Protein AF-A0AA86RMA5-F1 (afdb_monomer_lite)

pLDDT: mean 83.94, std 12.15, range [32.97, 96.19]

Sequence (115 aa):
MRGVVIPGHRVASGLNNNPKYPGGTLRMQLQFFKELGLDLSQYYLGTLNIQTSSTLKLIKPFKTFENVKWCEDPAETFSFIQILLECTVMGGGIAFSCLLCEQLYIKIFCHFQCG

Radius of gyration: 14.58 Å; chains: 1; bounding box: 35×32×43 Å

Structure (mmCIF, N/CA/C/O backbone):
data_AF-A0AA86RMA5-F1
#
_entry.id   AF-A0AA86RMA5-F1
#
loop_
_atom_site.group_PDB
_atom_site.id
_atom_site.type_symbol
_atom_site.label_atom_id
_atom_site.label_alt_id
_atom_site.label_comp_id
_atom_site.label_asym_id
_atom_site.label_entity_id
_atom_site.label_seq_id
_atom_site.pdbx_PDB_ins_code
_atom_site.Cartn_x
_atom_site.Cartn_y
_atom_site.Cartn_z
_atom_site.occupancy
_atom_site.B_iso_or_equiv
_atom_site.auth_seq_id
_atom_site.auth_comp_id
_atom_site.auth_asym_id
_atom_site.auth_atom_id
_atom_site.pdbx_PDB_model_num
ATOM 1 N N . MET A 1 1 ? 13.332 5.768 -11.972 1.00 78.25 1 MET A N 1
ATOM 2 C CA . MET A 1 1 ? 14.021 4.867 -11.017 1.00 78.25 1 MET A CA 1
ATOM 3 C C . MET A 1 1 ? 13.914 3.446 -11.547 1.00 78.25 1 MET A C 1
ATOM 5 O O . MET A 1 1 ? 12.918 3.152 -12.191 1.00 78.25 1 MET A O 1
ATOM 9 N N . ARG A 1 2 ? 14.907 2.585 -11.307 1.00 83.69 2 ARG A N 1
ATOM 10 C CA . ARG A 1 2 ? 14.831 1.147 -11.612 1.00 83.69 2 ARG A CA 1
ATOM 11 C C . ARG A 1 2 ? 15.072 0.345 -10.338 1.00 83.69 2 ARG A C 1
ATOM 13 O O . ARG A 1 2 ? 15.731 0.831 -9.420 1.00 83.69 2 ARG A O 1
ATOM 20 N N . GLY A 1 3 ? 14.543 -0.866 -10.298 1.00 85.88 3 GLY A N 1
ATOM 21 C CA . GLY A 1 3 ? 14.739 -1.786 -9.192 1.00 85.88 3 GLY A CA 1
ATOM 22 C C . GLY A 1 3 ? 14.479 -3.219 -9.619 1.00 85.88 3 GLY A C 1
ATOM 23 O O . GLY A 1 3 ? 13.983 -3.467 -10.717 1.00 85.88 3 GLY A O 1
ATOM 24 N N . VAL A 1 4 ? 14.832 -4.148 -8.742 1.00 86.69 4 VAL A N 1
ATOM 25 C CA . VAL A 1 4 ? 14.604 -5.579 -8.937 1.00 86.69 4 VAL A CA 1
ATOM 26 C C . VAL A 1 4 ? 13.542 -6.055 -7.960 1.00 86.69 4 VAL A C 1
ATOM 28 O O . VAL A 1 4 ? 13.534 -5.655 -6.794 1.00 86.69 4 VAL A O 1
ATOM 31 N N . VAL A 1 5 ? 12.627 -6.894 -8.441 1.00 86.25 5 VAL A N 1
ATOM 32 C CA . VAL A 1 5 ? 11.637 -7.536 -7.575 1.00 86.25 5 VAL A CA 1
ATOM 33 C C . VAL A 1 5 ? 12.357 -8.565 -6.714 1.00 86.25 5 VAL A C 1
ATOM 35 O O . VAL A 1 5 ? 13.078 -9.415 -7.235 1.00 86.25 5 VAL A O 1
ATOM 38 N N . ILE A 1 6 ? 12.151 -8.494 -5.402 1.00 86.94 6 ILE A N 1
ATOM 39 C CA . ILE A 1 6 ? 12.725 -9.432 -4.436 1.00 86.94 6 ILE A CA 1
ATOM 40 C C . ILE A 1 6 ? 11.621 -10.152 -3.650 1.00 86.94 6 ILE A C 1
ATOM 42 O O . ILE A 1 6 ? 10.517 -9.616 -3.482 1.00 86.94 6 ILE A O 1
ATOM 46 N N . PRO A 1 7 ? 11.884 -11.367 -3.139 1.00 87.06 7 PRO A N 1
ATOM 47 C CA . PRO A 1 7 ? 10.975 -12.020 -2.206 1.00 87.06 7 PRO A CA 1
ATOM 48 C C . PRO A 1 7 ? 10.780 -11.170 -0.943 1.00 87.06 7 PRO A C 1
ATOM 50 O O . PRO A 1 7 ? 11.740 -10.637 -0.395 1.00 87.06 7 PRO A O 1
ATOM 53 N N . GLY A 1 8 ? 9.542 -11.077 -0.455 1.00 85.12 8 GLY A N 1
ATOM 54 C CA . GLY A 1 8 ? 9.249 -10.529 0.874 1.00 85.12 8 GLY A CA 1
ATOM 55 C C . GLY A 1 8 ? 8.750 -11.593 1.845 1.00 85.12 8 GLY A C 1
ATOM 56 O O . GLY A 1 8 ? 8.571 -12.753 1.482 1.00 85.12 8 GLY A O 1
ATOM 57 N N . HIS A 1 9 ? 8.420 -11.173 3.066 1.00 86.25 9 HIS A N 1
ATOM 58 C CA . HIS A 1 9 ? 7.968 -12.061 4.150 1.00 86.25 9 HIS A CA 1
ATOM 59 C C . HIS A 1 9 ? 6.547 -12.623 3.990 1.00 86.25 9 HIS A C 1
ATOM 61 O O . HIS A 1 9 ? 6.093 -13.384 4.840 1.00 86.25 9 HIS A O 1
ATOM 67 N N . ARG A 1 10 ? 5.821 -12.230 2.934 1.00 86.94 10 ARG A N 1
ATOM 68 C CA . ARG A 1 10 ? 4.463 -12.706 2.603 1.00 86.94 10 ARG A CA 1
ATOM 69 C C . ARG A 1 10 ? 3.395 -12.492 3.695 1.00 86.94 10 ARG A C 1
ATOM 71 O O . ARG A 1 10 ? 2.342 -13.120 3.657 1.00 86.94 10 ARG A O 1
ATOM 78 N N . VAL A 1 11 ? 3.637 -11.566 4.627 1.00 87.50 11 VAL A N 1
ATOM 79 C CA . VAL A 1 11 ? 2.676 -11.157 5.671 1.00 87.50 11 VAL A CA 1
ATOM 80 C C . VAL A 1 11 ? 1.448 -10.483 5.051 1.00 87.50 11 VAL A C 1
ATOM 82 O O . VAL A 1 11 ? 0.317 -10.747 5.444 1.00 87.50 11 VAL A O 1
ATOM 85 N N . ALA A 1 12 ? 1.669 -9.622 4.054 1.00 87.06 12 ALA A N 1
ATOM 86 C CA . ALA A 1 12 ? 0.618 -8.830 3.420 1.00 87.06 12 ALA A CA 1
ATOM 87 C C . ALA A 1 12 ? -0.440 -9.691 2.715 1.00 87.06 12 ALA A C 1
ATOM 89 O O . ALA A 1 12 ? -1.634 -9.463 2.892 1.00 87.06 12 ALA A O 1
ATOM 90 N N . SER A 1 13 ? 0.009 -10.704 1.971 1.00 87.19 13 SER A N 1
ATOM 91 C CA . SER A 1 13 ? -0.851 -11.651 1.255 1.00 87.19 13 SER A CA 1
ATOM 92 C C . SER A 1 13 ? -1.368 -12.801 2.124 1.00 87.19 13 SER A C 1
ATOM 94 O O . SER A 1 13 ? -2.193 -13.581 1.664 1.00 87.19 13 SER A O 1
ATOM 96 N N . GLY A 1 14 ? -0.856 -12.954 3.350 1.00 88.62 14 GLY A N 1
ATOM 97 C CA . GLY A 1 14 ? -1.229 -14.041 4.257 1.00 88.62 14 GLY A CA 1
ATOM 98 C C . GLY A 1 14 ? -0.578 -15.394 3.950 1.00 88.62 14 GLY A C 1
ATOM 99 O O . GLY A 1 14 ? -0.813 -16.347 4.683 1.00 88.62 14 GLY A O 1
ATOM 100 N N . LEU A 1 15 ? 0.286 -15.501 2.932 1.00 89.44 15 LEU A N 1
ATOM 101 C CA . LEU A 1 15 ? 0.912 -16.781 2.547 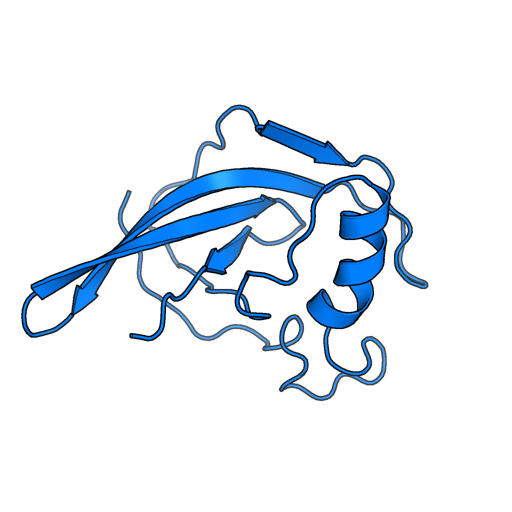1.00 89.44 15 LEU A CA 1
ATOM 102 C C . LEU A 1 15 ? 1.955 -17.292 3.555 1.00 89.44 15 LEU A C 1
ATOM 104 O O . LEU A 1 15 ? 2.495 -18.380 3.373 1.00 89.44 15 LEU A O 1
ATOM 108 N N . ASN A 1 16 ? 2.282 -16.513 4.588 1.00 88.94 16 ASN A N 1
ATOM 109 C CA . ASN A 1 16 ? 3.112 -16.973 5.700 1.00 88.94 16 ASN A CA 1
ATOM 110 C C . ASN A 1 16 ? 2.303 -17.511 6.892 1.00 88.94 16 ASN A C 1
ATOM 112 O O . ASN A 1 16 ? 2.911 -17.899 7.884 1.00 88.94 16 ASN A O 1
ATOM 116 N N . ASN A 1 17 ? 0.966 -17.517 6.804 1.00 89.12 17 ASN A N 1
ATOM 117 C CA . ASN A 1 17 ? 0.054 -18.022 7.834 1.00 89.12 17 ASN A CA 1
ATOM 118 C C . ASN A 1 17 ? 0.304 -17.441 9.235 1.00 89.12 17 ASN A C 1
ATOM 120 O O . ASN A 1 17 ? 0.135 -18.137 10.235 1.00 89.12 17 ASN A O 1
ATOM 124 N N . ASN A 1 18 ? 0.724 -16.175 9.328 1.00 91.06 18 ASN A N 1
ATOM 125 C CA . ASN A 1 18 ? 0.928 -15.540 10.624 1.00 91.06 18 ASN A CA 1
ATOM 126 C C . ASN A 1 18 ? -0.415 -15.460 11.387 1.00 91.06 18 ASN A C 1
ATOM 128 O O . ASN A 1 18 ? -1.319 -14.764 10.918 1.00 91.06 18 ASN A O 1
ATOM 132 N N . PRO A 1 19 ? -0.556 -16.109 12.561 1.00 91.56 19 PRO A N 1
ATOM 133 C CA . PRO A 1 19 ? -1.820 -16.146 13.298 1.00 91.56 19 PRO A CA 1
ATOM 134 C C . PRO A 1 19 ? -2.254 -14.768 13.807 1.00 91.56 19 PRO A C 1
ATOM 136 O O . PRO A 1 19 ? -3.444 -14.536 13.989 1.00 91.56 19 PRO A O 1
ATOM 139 N N . LYS A 1 20 ? -1.308 -13.835 13.982 1.00 92.00 20 LYS A N 1
ATOM 140 C CA . LYS A 1 20 ? -1.595 -12.444 14.350 1.00 92.00 20 LYS A CA 1
ATOM 141 C C . LYS A 1 20 ? -2.361 -11.697 13.253 1.00 92.00 20 LYS A C 1
ATOM 143 O O . LYS A 1 20 ? -3.115 -10.776 13.547 1.00 92.00 20 LYS A O 1
ATOM 148 N N . TYR A 1 21 ? -2.167 -12.088 11.992 1.00 91.75 21 TYR A N 1
ATOM 149 C CA . TYR A 1 21 ? -2.790 -11.449 10.834 1.00 91.75 21 TYR A CA 1
ATOM 150 C C . TYR A 1 21 ? -3.537 -12.490 9.986 1.00 91.75 21 TYR A C 1
ATOM 152 O O . TYR A 1 21 ? -3.056 -12.874 8.911 1.00 91.75 21 TYR A O 1
ATOM 160 N N . PRO A 1 22 ? -4.693 -12.988 10.460 1.00 91.00 22 PRO A N 1
ATOM 161 C CA . PRO A 1 22 ? -5.422 -14.057 9.788 1.00 91.00 22 PRO A CA 1
ATOM 162 C C . PRO A 1 22 ? -5.806 -13.653 8.359 1.00 91.00 22 PRO A C 1
ATOM 164 O O . PRO A 1 22 ? -6.486 -12.656 8.126 1.00 91.00 22 PRO A O 1
ATOM 167 N N . GLY A 1 23 ? -5.347 -14.436 7.379 1.00 89.38 23 GLY A N 1
ATOM 168 C CA . GLY A 1 23 ? -5.587 -14.168 5.958 1.00 89.38 23 GLY A CA 1
ATOM 169 C C . GLY A 1 23 ? -4.786 -12.997 5.367 1.00 89.38 23 GLY A C 1
ATOM 170 O O . GLY A 1 23 ? -5.044 -12.627 4.221 1.00 89.38 23 GLY A O 1
ATOM 171 N N . GLY A 1 24 ? -3.816 -12.451 6.111 1.00 91.56 24 GLY A N 1
ATOM 172 C CA . GLY A 1 24 ? -2.899 -11.395 5.681 1.00 91.56 24 GLY A CA 1
ATOM 173 C C . GLY A 1 24 ? -3.350 -9.978 6.033 1.00 91.56 24 GLY A C 1
ATOM 174 O O . GLY A 1 24 ? -4.541 -9.683 6.141 1.00 91.56 24 GLY A O 1
ATOM 175 N N . THR A 1 25 ? -2.387 -9.064 6.178 1.00 91.50 25 THR A N 1
ATOM 176 C CA . THR A 1 25 ? -2.688 -7.687 6.612 1.00 91.50 25 THR A CA 1
ATOM 177 C C . THR A 1 25 ? -3.519 -6.911 5.598 1.00 91.50 25 THR A C 1
ATOM 179 O O . THR A 1 25 ? -4.375 -6.135 6.004 1.00 91.50 25 THR A O 1
ATOM 182 N N . LEU A 1 26 ? -3.364 -7.159 4.291 1.00 89.62 26 LEU A N 1
ATOM 183 C 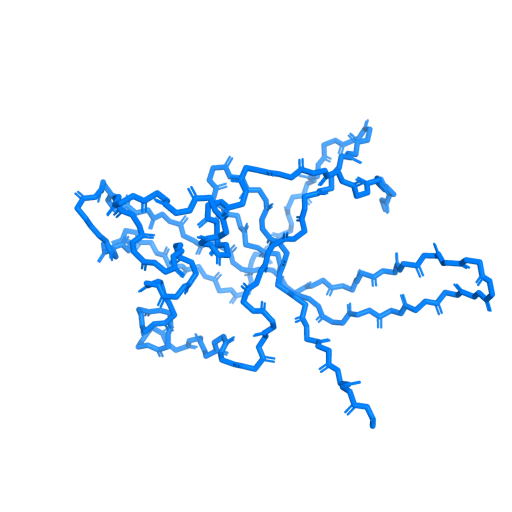CA . LEU A 1 26 ? -4.161 -6.457 3.279 1.00 89.62 26 LEU A CA 1
ATOM 184 C C . LEU A 1 26 ? -5.647 -6.789 3.369 1.00 89.62 26 LEU A C 1
ATOM 186 O O . LEU A 1 26 ? -6.481 -5.901 3.221 1.00 89.62 26 LEU A O 1
ATOM 190 N N . ARG A 1 27 ? -5.980 -8.054 3.646 1.00 90.38 27 ARG A N 1
ATOM 191 C CA . ARG A 1 27 ? -7.369 -8.480 3.833 1.00 90.38 27 ARG A CA 1
ATOM 192 C C . ARG A 1 27 ? -7.993 -7.785 5.039 1.00 90.38 27 ARG A C 1
ATOM 194 O O . ARG A 1 27 ? -9.123 -7.323 4.945 1.00 90.38 27 ARG A O 1
ATOM 201 N N . MET A 1 28 ? -7.250 -7.700 6.141 1.00 92.81 28 MET A N 1
ATOM 202 C CA . MET A 1 28 ? -7.710 -7.034 7.361 1.00 92.81 28 MET A CA 1
ATOM 203 C C . MET A 1 28 ? -7.874 -5.523 7.163 1.00 92.81 28 MET A C 1
ATOM 205 O O . MET A 1 28 ? -8.846 -4.946 7.632 1.00 92.81 28 MET A O 1
ATOM 209 N N . GLN A 1 29 ? -6.950 -4.885 6.441 1.00 92.31 29 GLN A N 1
ATOM 210 C CA . GLN A 1 29 ? -6.934 -3.436 6.216 1.00 92.31 29 GLN A CA 1
ATOM 211 C C . GLN A 1 29 ? -7.968 -2.960 5.179 1.00 92.31 29 GLN A C 1
ATOM 213 O O . GLN A 1 29 ? -8.360 -1.794 5.201 1.00 92.31 29 GLN A O 1
ATOM 218 N N . LEU A 1 30 ? -8.422 -3.841 4.276 1.00 91.31 30 LEU A N 1
ATOM 219 C CA . LEU A 1 30 ? -9.274 -3.491 3.133 1.00 91.31 30 LEU A CA 1
ATOM 220 C C . LEU A 1 30 ? -10.544 -2.730 3.536 1.00 91.31 30 LEU A C 1
ATOM 222 O O . LEU A 1 30 ? -10.865 -1.708 2.930 1.00 91.31 30 LEU A O 1
ATOM 226 N N . GLN A 1 31 ? -11.244 -3.214 4.565 1.00 93.38 31 GLN A N 1
ATOM 227 C CA . GLN A 1 31 ? -12.490 -2.602 5.025 1.00 93.38 31 GLN A CA 1
ATOM 228 C C . GLN A 1 31 ? -12.251 -1.198 5.600 1.00 93.38 31 GLN A C 1
ATOM 230 O O . GLN A 1 31 ? -12.986 -0.273 5.266 1.00 93.38 31 GLN A O 1
ATOM 235 N N . PHE A 1 32 ? -11.176 -1.012 6.372 1.00 95.06 32 PHE A N 1
ATOM 236 C CA . PHE A 1 32 ? -10.825 0.285 6.953 1.00 95.06 32 PHE A CA 1
ATOM 237 C C . PHE A 1 32 ? -10.535 1.330 5.871 1.00 95.06 32 PHE A C 1
ATOM 239 O O . PHE A 1 32 ? -11.056 2.440 5.926 1.00 95.06 32 PHE A O 1
ATOM 246 N N . PHE A 1 33 ? -9.749 0.986 4.844 1.00 94.12 33 PHE A N 1
ATOM 247 C CA . PHE A 1 33 ? -9.487 1.931 3.753 1.00 94.12 33 PHE A CA 1
ATOM 248 C C . PHE A 1 33 ? -10.746 2.248 2.951 1.00 94.12 33 PHE A C 1
ATOM 250 O O . PHE A 1 33 ? -10.956 3.407 2.589 1.00 94.12 33 PHE A O 1
ATOM 257 N N 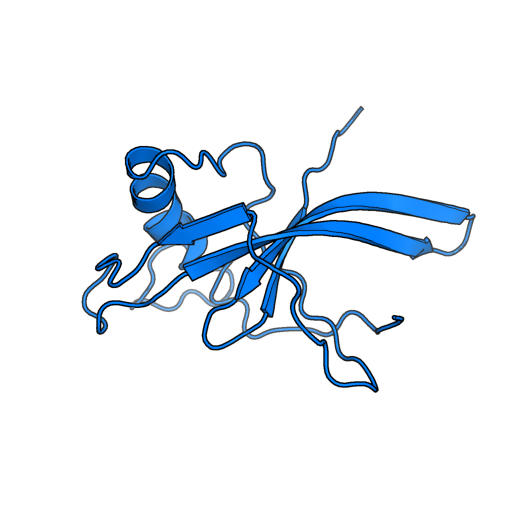. LYS A 1 34 ? -11.614 1.254 2.733 1.00 95.00 34 LYS A N 1
ATOM 258 C CA . LYS A 1 34 ? -12.891 1.456 2.049 1.00 95.00 34 LYS A CA 1
ATOM 259 C C . LYS A 1 34 ? -13.790 2.435 2.806 1.00 95.00 34 LYS A C 1
ATOM 261 O O . LYS A 1 34 ? -14.309 3.363 2.192 1.00 95.00 34 LYS A O 1
ATOM 266 N N . GLU A 1 35 ? -13.915 2.279 4.122 1.00 96.19 35 GLU A N 1
ATOM 267 C CA . GLU A 1 35 ? -14.682 3.184 4.993 1.00 96.19 35 GLU A CA 1
ATOM 268 C C . GLU A 1 35 ? -14.108 4.607 5.018 1.00 96.19 35 GLU A C 1
ATOM 270 O O . GLU A 1 35 ? -14.858 5.580 5.039 1.00 96.19 35 GLU A O 1
ATOM 275 N N . LEU A 1 36 ? -12.784 4.746 4.914 1.00 95.44 36 LEU A N 1
ATOM 276 C CA . LEU A 1 36 ? -12.096 6.039 4.808 1.00 95.44 36 LEU A CA 1
ATOM 277 C C . LEU A 1 36 ? -12.128 6.638 3.378 1.00 95.44 36 LEU A C 1
ATOM 279 O O . LEU A 1 36 ? -11.553 7.702 3.103 1.00 95.44 36 LEU A O 1
ATOM 283 N N . GLY A 1 37 ? -12.817 5.980 2.442 1.00 95.38 37 GLY A N 1
ATOM 284 C CA . GLY A 1 37 ? -13.038 6.461 1.080 1.00 95.38 37 GLY A CA 1
ATOM 285 C C . GLY A 1 37 ? -11.910 6.134 0.100 1.00 95.38 37 GLY A C 1
ATOM 286 O O . GLY A 1 37 ? -11.630 6.941 -0.790 1.00 95.38 37 GLY A O 1
ATOM 287 N N . LEU A 1 38 ? -11.239 4.993 0.272 1.00 92.62 38 LEU A N 1
ATOM 288 C CA . LEU A 1 38 ? -10.321 4.389 -0.696 1.00 92.62 38 LEU A CA 1
ATOM 289 C C . LEU A 1 38 ? -10.638 2.894 -0.859 1.00 92.62 38 LEU A C 1
ATOM 291 O O . LEU A 1 38 ? -10.221 2.064 -0.055 1.00 92.62 38 LEU A O 1
ATOM 295 N N . ASP A 1 39 ? -11.360 2.539 -1.922 1.00 91.62 39 ASP A N 1
ATOM 296 C CA . ASP A 1 39 ? -11.674 1.138 -2.214 1.00 91.62 39 ASP A CA 1
ATOM 297 C C . ASP A 1 39 ? -10.510 0.447 -2.949 1.00 91.62 39 ASP A C 1
ATOM 299 O O . ASP A 1 39 ? -10.241 0.710 -4.127 1.00 91.62 39 ASP A O 1
ATOM 303 N N . LEU A 1 40 ? -9.821 -0.453 -2.237 1.00 88.62 40 LEU A N 1
ATOM 304 C CA . LEU A 1 40 ? -8.717 -1.246 -2.780 1.00 88.62 40 LEU A CA 1
ATOM 305 C C . LEU A 1 40 ? -9.155 -2.607 -3.354 1.00 88.62 40 LEU A C 1
ATOM 307 O O . LEU A 1 40 ? -8.300 -3.370 -3.794 1.00 88.62 40 LEU A O 1
ATOM 311 N N . SER A 1 41 ? -10.453 -2.933 -3.379 1.00 86.94 41 SER A N 1
ATOM 312 C CA . SER A 1 41 ? -10.946 -4.252 -3.826 1.00 86.94 41 SER A CA 1
ATOM 313 C C . SER A 1 41 ? -10.668 -4.546 -5.302 1.00 86.94 41 SER A C 1
ATOM 315 O O . SER A 1 41 ? -10.598 -5.706 -5.699 1.00 86.94 41 SER A O 1
ATOM 317 N N . GLN A 1 42 ? -10.452 -3.501 -6.102 1.00 85.38 42 GLN A N 1
ATOM 318 C CA . GLN A 1 42 ? -10.041 -3.603 -7.503 1.00 85.38 42 GLN A CA 1
ATOM 319 C C . GLN A 1 42 ? -8.555 -3.955 -7.687 1.00 85.38 42 GLN A C 1
ATOM 321 O O . GLN A 1 42 ? -8.132 -4.244 -8.804 1.00 85.38 42 GLN A O 1
ATOM 326 N N . TYR A 1 43 ? -7.737 -3.899 -6.635 1.00 85.56 43 TYR A N 1
ATOM 327 C CA . TYR A 1 43 ? -6.317 -4.233 -6.712 1.00 85.56 43 TYR A CA 1
ATOM 328 C C . TYR A 1 43 ? -6.083 -5.691 -6.332 1.00 85.56 43 TYR A C 1
ATOM 330 O O . TYR A 1 43 ? -6.799 -6.276 -5.519 1.00 85.56 43 TYR A O 1
ATOM 338 N N . TYR A 1 44 ? -5.013 -6.272 -6.871 1.00 85.00 44 TYR A N 1
ATOM 339 C CA . TYR A 1 44 ? -4.540 -7.558 -6.383 1.00 85.00 44 TYR A CA 1
ATOM 340 C C . TYR A 1 44 ? -4.092 -7.429 -4.923 1.00 85.00 44 TYR A C 1
ATOM 342 O O . TYR A 1 44 ? -3.283 -6.560 -4.587 1.00 85.00 44 TYR A O 1
ATOM 350 N N . LEU A 1 45 ? -4.594 -8.313 -4.055 1.00 82.38 45 LEU A N 1
ATOM 351 C CA . LEU A 1 45 ? -4.294 -8.324 -2.620 1.00 82.38 45 LEU A CA 1
ATOM 352 C C . LEU A 1 45 ? -2.918 -8.947 -2.335 1.00 82.38 45 LEU A C 1
ATOM 354 O O . LEU A 1 45 ? -2.777 -9.967 -1.660 1.00 82.38 45 LEU A O 1
ATOM 358 N N . GLY A 1 46 ? -1.882 -8.302 -2.856 1.00 82.75 46 GLY A N 1
ATOM 359 C CA . GLY A 1 46 ? -0.485 -8.619 -2.617 1.00 82.75 46 GLY A CA 1
ATOM 360 C C . GLY A 1 46 ? 0.374 -7.365 -2.707 1.00 82.75 46 GLY A C 1
ATOM 361 O O . GLY A 1 46 ? -0.089 -6.302 -3.111 1.00 82.75 46 GLY A O 1
ATOM 362 N N . THR A 1 47 ? 1.640 -7.493 -2.322 1.00 85.94 47 THR A N 1
ATOM 363 C CA . THR A 1 47 ? 2.611 -6.398 -2.404 1.00 85.94 47 THR A CA 1
ATOM 364 C C . THR A 1 47 ? 3.837 -6.850 -3.172 1.00 85.94 47 THR A C 1
ATOM 366 O O . THR A 1 47 ? 4.355 -7.942 -2.924 1.00 85.94 47 THR A O 1
ATOM 369 N N . LEU A 1 48 ? 4.344 -5.994 -4.056 1.00 85.62 48 LEU A N 1
ATOM 370 C CA . LEU A 1 48 ? 5.676 -6.169 -4.629 1.00 85.62 48 LEU A CA 1
ATOM 371 C C . LEU A 1 48 ? 6.717 -5.521 -3.721 1.00 85.62 48 LEU A C 1
ATOM 373 O O . LEU A 1 48 ? 6.556 -4.371 -3.319 1.00 85.62 48 LEU A O 1
ATOM 377 N N . ASN A 1 49 ? 7.790 -6.254 -3.430 1.00 85.06 49 ASN A N 1
ATOM 378 C CA . ASN A 1 49 ? 8.969 -5.701 -2.773 1.00 85.06 49 ASN A CA 1
ATOM 379 C C . ASN A 1 49 ? 10.000 -5.411 -3.859 1.00 85.06 49 ASN A C 1
ATOM 381 O O . ASN A 1 49 ? 10.357 -6.308 -4.625 1.00 85.06 49 ASN A O 1
ATOM 385 N N . ILE A 1 50 ? 10.447 -4.161 -3.942 1.00 84.69 50 ILE A N 1
ATOM 386 C CA . ILE A 1 50 ? 11.402 -3.717 -4.955 1.00 84.69 50 ILE A CA 1
ATOM 387 C C . ILE A 1 50 ? 12.658 -3.217 -4.252 1.00 84.69 50 ILE A C 1
ATOM 389 O O . ILE A 1 50 ? 12.609 -2.252 -3.492 1.00 84.69 50 ILE A O 1
ATOM 393 N N . GLN A 1 51 ? 13.790 -3.854 -4.541 1.00 85.38 51 GLN A N 1
ATOM 394 C CA . GLN A 1 51 ? 15.096 -3.351 -4.138 1.00 85.38 51 GLN A CA 1
ATOM 395 C C . GLN A 1 51 ? 15.581 -2.337 -5.171 1.00 85.38 51 GLN A C 1
ATOM 397 O O . GLN A 1 51 ? 15.603 -2.618 -6.371 1.00 85.38 51 GLN A O 1
ATOM 402 N N . THR A 1 52 ? 15.987 -1.159 -4.708 1.00 84.25 52 THR A N 1
ATOM 403 C CA . THR A 1 52 ? 16.471 -0.071 -5.563 1.00 84.25 52 THR A CA 1
ATOM 404 C C . THR A 1 52 ? 17.825 0.413 -5.051 1.00 84.25 52 THR A C 1
ATOM 406 O O . THR A 1 52 ? 18.123 0.304 -3.864 1.00 84.25 52 THR A O 1
ATOM 409 N N . SER A 1 53 ? 18.663 0.935 -5.944 1.00 84.50 53 SER A N 1
ATOM 410 C CA . SER A 1 53 ? 19.979 1.490 -5.594 1.00 84.50 53 SER A CA 1
ATOM 411 C C . SER A 1 53 ? 19.916 2.948 -5.131 1.00 84.50 53 SER A C 1
ATOM 413 O O . SER A 1 53 ? 20.950 3.570 -4.901 1.00 84.50 53 SER A O 1
ATOM 415 N N . SER A 1 54 ? 18.726 3.545 -5.076 1.00 79.50 54 SER A N 1
ATOM 416 C CA . SER A 1 54 ? 18.545 4.970 -4.814 1.00 79.50 54 SER A CA 1
ATOM 417 C C . SER A 1 54 ? 17.364 5.179 -3.889 1.00 79.50 54 SER A C 1
ATOM 419 O O . SER A 1 54 ? 16.310 4.585 -4.089 1.00 79.50 54 SER A O 1
ATOM 421 N N . THR A 1 55 ? 17.518 6.066 -2.910 1.00 74.06 55 THR A N 1
ATOM 422 C CA . THR A 1 55 ? 16.422 6.415 -2.010 1.00 74.06 55 THR A CA 1
ATOM 423 C C . THR A 1 55 ? 15.260 6.997 -2.801 1.00 74.06 55 THR A C 1
ATOM 425 O O . THR A 1 55 ? 15.418 7.942 -3.580 1.00 74.06 55 THR A O 1
ATOM 428 N N . LEU A 1 56 ? 14.079 6.430 -2.586 1.00 74.06 56 LEU A N 1
ATOM 429 C CA . LEU A 1 56 ? 12.856 6.891 -3.210 1.00 74.06 56 LEU A CA 1
ATOM 430 C C . LEU A 1 56 ? 12.409 8.165 -2.487 1.00 74.06 56 LEU A C 1
ATOM 432 O O . LEU A 1 56 ? 12.031 8.126 -1.320 1.00 74.06 56 LEU A O 1
ATOM 436 N N . LYS A 1 57 ? 12.494 9.313 -3.165 1.00 73.50 57 LYS A N 1
ATOM 437 C CA . LYS A 1 57 ? 11.885 10.548 -2.663 1.00 73.50 57 LYS A CA 1
ATOM 438 C C . LYS A 1 57 ? 10.402 10.491 -2.974 1.00 73.50 57 LYS A C 1
ATOM 440 O O . LYS A 1 57 ? 10.007 10.639 -4.130 1.00 73.50 57 LYS A O 1
ATOM 445 N N . LEU A 1 58 ? 9.604 10.225 -1.949 1.00 71.38 58 LEU A N 1
ATOM 446 C CA . LEU A 1 58 ? 8.159 10.221 -2.083 1.00 71.38 58 LEU A CA 1
ATOM 447 C C . LEU A 1 58 ? 7.686 11.631 -2.427 1.00 71.38 58 LEU A C 1
ATOM 449 O O . LEU A 1 58 ? 8.121 12.625 -1.844 1.00 71.38 58 LEU A O 1
ATOM 453 N N . ILE A 1 59 ? 6.832 11.700 -3.439 1.00 81.12 59 ILE A N 1
ATOM 454 C CA . ILE A 1 59 ? 6.121 12.920 -3.806 1.00 81.12 59 ILE A CA 1
ATOM 455 C C . ILE A 1 59 ? 4.909 13.101 -2.887 1.00 81.12 59 ILE A C 1
ATOM 457 O O . ILE A 1 59 ? 4.629 12.262 -2.031 1.00 81.12 59 ILE A O 1
ATOM 461 N N . LYS A 1 60 ? 4.156 14.184 -3.093 1.00 87.38 60 LYS A N 1
ATOM 462 C CA . LYS A 1 60 ? 2.919 14.440 -2.355 1.00 87.38 60 LYS A CA 1
ATOM 463 C C . LYS A 1 60 ? 1.934 13.264 -2.530 1.00 87.38 60 LYS A C 1
ATOM 465 O O . LYS A 1 60 ? 1.533 13.003 -3.668 1.00 87.38 60 LYS A O 1
ATOM 470 N N . PRO A 1 61 ? 1.523 12.578 -1.447 1.00 91.88 61 PRO A N 1
ATOM 471 C CA . PRO A 1 61 ? 0.465 11.578 -1.518 1.00 91.88 61 PRO A CA 1
ATOM 472 C C . PRO A 1 61 ? -0.852 12.226 -1.942 1.00 91.88 61 PRO A C 1
ATOM 474 O O . PRO A 1 61 ? -1.142 13.368 -1.580 1.00 91.88 61 PRO A O 1
ATOM 477 N N . PHE A 1 62 ? -1.661 11.499 -2.715 1.00 93.44 62 PHE A N 1
ATOM 478 C CA . PHE A 1 62 ? -3.002 11.973 -3.075 1.00 93.44 62 PHE A CA 1
ATOM 479 C C . PHE A 1 62 ? -4.008 11.717 -1.947 1.00 93.44 62 PHE A C 1
ATOM 481 O O . PHE A 1 62 ? -5.049 12.368 -1.883 1.00 93.44 62 PHE A O 1
ATOM 488 N N . LYS A 1 63 ? -3.699 10.768 -1.058 1.00 93.94 63 LYS A N 1
ATOM 489 C CA . LYS A 1 63 ? -4.518 10.416 0.098 1.00 93.94 63 LYS A CA 1
ATOM 490 C C . LYS A 1 63 ? -3.610 10.010 1.254 1.00 93.94 63 LYS A C 1
ATOM 492 O O . LYS A 1 63 ? -2.730 9.171 1.070 1.00 93.94 63 LYS A O 1
ATOM 497 N N . THR A 1 64 ? -3.863 10.567 2.430 1.00 94.62 64 THR A N 1
ATOM 498 C CA . THR A 1 64 ? -3.216 10.163 3.679 1.00 94.62 64 THR A CA 1
ATOM 499 C C . THR A 1 64 ? -4.291 9.908 4.722 1.00 94.62 64 THR A C 1
ATOM 501 O O . THR A 1 64 ? -5.222 10.701 4.861 1.00 94.62 64 THR A O 1
ATOM 504 N N . PHE A 1 65 ? -4.170 8.788 5.426 1.00 94.69 65 PHE A N 1
ATOM 505 C CA . PHE A 1 65 ? -4.994 8.447 6.575 1.00 94.69 65 PHE A CA 1
ATOM 506 C C . PHE A 1 65 ? -4.102 8.387 7.804 1.00 94.69 65 PHE A C 1
ATOM 508 O O . PHE A 1 65 ? -3.205 7.549 7.873 1.00 94.69 65 PHE A O 1
ATOM 515 N N . GLU A 1 66 ? -4.331 9.283 8.752 1.00 94.75 66 GLU A N 1
ATOM 516 C CA . GLU A 1 66 ? -3.557 9.356 9.987 1.00 94.75 66 GLU A CA 1
ATOM 517 C C . GLU A 1 66 ? -4.211 8.516 11.085 1.00 94.75 66 GLU A C 1
ATOM 519 O O . GLU A 1 66 ? -5.437 8.456 11.177 1.00 94.75 66 GLU A O 1
ATOM 524 N N . ASN A 1 67 ? -3.389 7.903 11.943 1.00 94.56 67 ASN A N 1
ATOM 525 C CA . ASN A 1 67 ? -3.834 7.189 13.146 1.00 94.56 67 ASN A CA 1
ATOM 526 C C . ASN A 1 67 ? -4.912 6.115 12.889 1.00 94.56 67 ASN A C 1
ATOM 528 O O . ASN A 1 67 ? -5.847 5.946 13.674 1.00 94.56 67 ASN A O 1
ATOM 532 N N . VAL A 1 68 ? -4.774 5.343 11.811 1.00 94.12 68 VAL A N 1
ATOM 533 C CA . VAL A 1 68 ? -5.699 4.254 11.486 1.00 94.12 68 VAL A CA 1
ATOM 534 C C . VAL A 1 68 ? -5.440 3.066 12.411 1.00 94.12 68 VAL A C 1
ATOM 536 O O . VAL A 1 68 ? -4.398 2.410 12.336 1.00 94.12 68 VAL A O 1
ATOM 539 N N . LYS A 1 69 ? -6.413 2.763 13.273 1.00 95.44 69 LYS A N 1
ATOM 540 C CA . LYS A 1 69 ? -6.417 1.592 14.158 1.00 95.44 69 LYS A CA 1
ATOM 541 C C . LYS A 1 69 ? -7.153 0.432 13.480 1.00 95.44 69 LYS A C 1
ATOM 543 O O . LYS A 1 69 ? -8.374 0.356 13.539 1.00 95.44 69 LYS A O 1
ATOM 548 N N . TRP A 1 70 ? -6.403 -0.457 12.830 1.00 93.00 70 TRP A N 1
ATOM 549 C CA . TRP A 1 70 ? -6.954 -1.556 12.018 1.00 93.00 70 TRP A CA 1
ATOM 550 C C . TRP A 1 70 ? -6.783 -2.953 12.644 1.00 93.00 70 TRP A C 1
A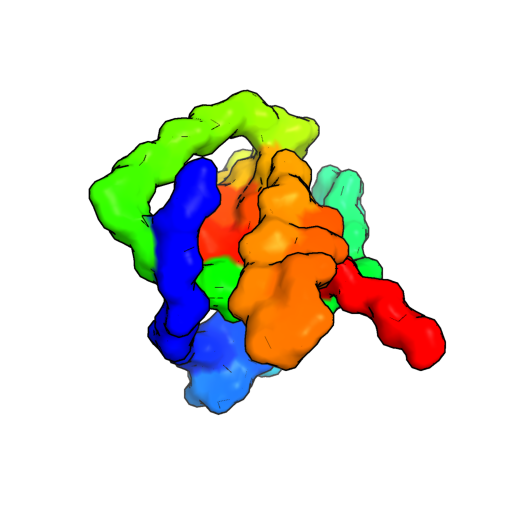TOM 552 O O . TRP A 1 70 ? -7.369 -3.924 12.169 1.00 93.00 70 TRP A O 1
ATOM 562 N N . CYS A 1 71 ? -5.975 -3.077 13.700 1.00 92.44 71 CYS A N 1
ATOM 563 C CA . CYS A 1 71 ? -5.827 -4.295 14.499 1.00 92.44 71 CYS A CA 1
ATOM 564 C C . CYS A 1 71 ? -5.348 -3.959 15.925 1.00 92.44 71 CYS A C 1
ATOM 566 O O . CYS A 1 71 ? -5.372 -2.798 16.342 1.00 92.44 71 CYS A O 1
ATOM 568 N N . GLU A 1 72 ? -4.927 -4.969 16.690 1.00 92.44 72 GLU A N 1
ATOM 569 C CA . GLU A 1 72 ? -4.416 -4.797 18.058 1.00 92.44 72 GLU A CA 1
ATOM 570 C C . GLU A 1 72 ? -3.152 -3.927 18.126 1.00 92.44 72 GLU A C 1
ATOM 572 O O . GLU A 1 72 ? -2.950 -3.231 19.124 1.00 92.44 72 GLU A O 1
ATOM 577 N N . ASP A 1 73 ? -2.362 -3.873 17.050 1.00 90.12 73 ASP A N 1
ATOM 578 C CA . ASP A 1 73 ? -1.149 -3.054 16.964 1.00 90.12 73 ASP A CA 1
ATOM 579 C C . ASP A 1 73 ? -1.424 -1.551 17.071 1.00 90.12 73 ASP A C 1
ATOM 581 O O . ASP A 1 73 ? -2.551 -1.109 16.820 1.00 90.12 73 ASP A O 1
ATOM 585 N N . PRO A 1 74 ? -0.422 -0.737 17.460 1.00 93.56 74 PRO A N 1
ATOM 586 C CA . PRO A 1 74 ? -0.550 0.715 17.477 1.00 93.56 74 PRO A CA 1
ATOM 587 C C . PRO A 1 74 ? -1.137 1.264 16.175 1.00 93.56 74 PRO A C 1
ATOM 589 O O . PRO A 1 74 ? -0.948 0.694 15.105 1.00 93.56 74 PRO A O 1
ATOM 592 N N . ALA A 1 75 ? -1.867 2.372 16.284 1.00 93.81 75 ALA A N 1
ATOM 593 C CA . ALA A 1 75 ? -2.417 3.036 15.113 1.00 93.81 75 ALA A CA 1
ATOM 594 C C . ALA A 1 75 ? -1.292 3.518 14.185 1.00 93.81 75 ALA A C 1
ATOM 596 O O . ALA A 1 75 ? -0.225 3.923 14.649 1.00 93.81 75 ALA A O 1
ATOM 597 N N . GLU A 1 76 ? -1.543 3.487 12.879 1.00 93.06 76 GLU A N 1
ATOM 598 C CA . GLU A 1 76 ? -0.534 3.791 11.864 1.00 93.06 76 GLU A CA 1
ATOM 599 C C . GLU A 1 76 ? -1.025 4.856 10.888 1.00 93.06 76 GLU A C 1
ATOM 601 O O . GLU A 1 76 ? -2.225 5.004 10.648 1.00 93.06 76 GLU A O 1
ATOM 606 N N . THR A 1 77 ? -0.080 5.582 10.295 1.00 92.19 77 THR A N 1
ATOM 607 C CA . THR A 1 77 ? -0.357 6.511 9.199 1.00 92.19 77 THR A CA 1
ATOM 608 C C . THR A 1 77 ? -0.076 5.828 7.869 1.00 92.19 77 THR A C 1
ATOM 610 O O . THR A 1 77 ? 0.983 5.232 7.684 1.00 92.19 77 THR A O 1
ATOM 613 N N . PHE A 1 78 ? -1.023 5.939 6.940 1.00 92.50 78 PHE A N 1
ATOM 614 C CA . PHE A 1 78 ? -0.935 5.372 5.599 1.00 92.50 78 PHE A CA 1
ATOM 615 C C . PHE A 1 78 ? -1.007 6.482 4.560 1.00 92.50 78 PHE A C 1
ATOM 617 O O . PHE A 1 78 ? -2.014 7.185 4.473 1.00 92.50 78 PHE A O 1
ATOM 624 N N . SER A 1 79 ? 0.030 6.604 3.736 1.00 91.38 79 SER A N 1
ATOM 625 C CA . SER A 1 79 ? 0.075 7.561 2.625 1.00 91.38 79 SER A CA 1
ATOM 626 C C . SER A 1 79 ? 0.066 6.825 1.293 1.00 91.38 79 SER A C 1
ATOM 628 O O . SER A 1 79 ? 0.878 5.929 1.078 1.00 91.38 79 SER A O 1
ATOM 630 N N . PHE A 1 80 ? -0.842 7.203 0.395 1.00 91.56 80 PHE A N 1
ATOM 631 C CA . PHE A 1 80 ? -1.021 6.581 -0.914 1.00 91.56 80 PHE A CA 1
ATOM 632 C C . PHE A 1 80 ? -0.598 7.529 -2.036 1.00 91.56 80 PHE A C 1
ATOM 634 O O . PHE A 1 80 ? -1.023 8.685 -2.105 1.00 91.56 80 PHE A O 1
ATOM 641 N N . ILE A 1 81 ? 0.223 7.012 -2.947 1.00 90.50 81 ILE A N 1
ATOM 642 C CA . ILE A 1 81 ? 0.709 7.700 -4.144 1.00 90.50 81 ILE A CA 1
ATOM 643 C C . ILE A 1 81 ? 0.382 6.829 -5.354 1.00 90.50 81 ILE A C 1
ATOM 645 O O . ILE A 1 81 ? 0.656 5.630 -5.355 1.00 90.50 81 ILE A O 1
A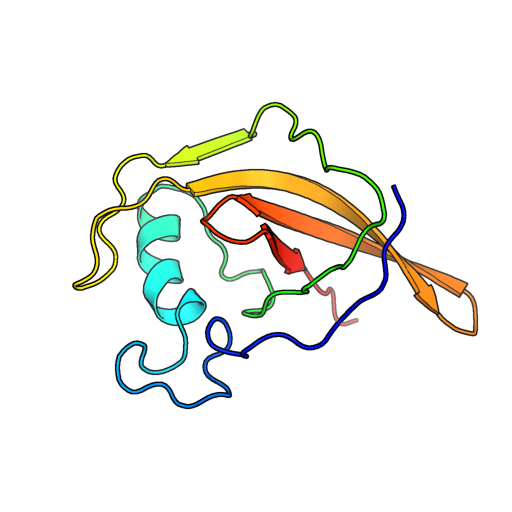TOM 649 N N . GLN A 1 82 ? -0.184 7.424 -6.399 1.00 89.75 82 GLN A N 1
ATOM 650 C CA . GLN A 1 82 ? -0.381 6.729 -7.665 1.00 89.75 82 GLN A CA 1
ATOM 651 C C . GLN A 1 82 ? 0.931 6.710 -8.449 1.00 89.75 82 GLN A C 1
ATOM 653 O O . GLN A 1 82 ? 1.580 7.744 -8.607 1.00 89.75 82 GLN A O 1
ATOM 658 N N . ILE A 1 83 ? 1.321 5.534 -8.934 1.00 86.69 83 ILE A N 1
ATOM 659 C CA . ILE A 1 83 ? 2.537 5.350 -9.726 1.00 86.69 83 ILE A CA 1
ATOM 660 C C . ILE A 1 83 ? 2.242 4.519 -10.975 1.00 86.69 83 ILE A C 1
ATOM 662 O O . ILE A 1 83 ? 1.312 3.711 -10.998 1.00 86.69 83 ILE A O 1
ATOM 666 N N . LEU A 1 84 ? 3.080 4.691 -11.994 1.00 87.88 84 LEU A N 1
ATOM 667 C CA . LEU A 1 84 ? 3.175 3.771 -13.120 1.00 87.88 84 LEU A CA 1
ATOM 668 C C . LEU A 1 84 ? 4.377 2.854 -12.886 1.00 87.88 84 LEU A C 1
ATOM 670 O O . LEU A 1 84 ? 5.492 3.336 -12.670 1.00 87.88 84 LEU A O 1
ATOM 674 N N . LEU A 1 85 ? 4.151 1.543 -12.905 1.00 86.19 85 LEU A N 1
ATOM 675 C CA . LEU A 1 85 ? 5.207 0.544 -12.798 1.00 86.19 85 LEU A CA 1
ATOM 676 C C . LEU A 1 85 ? 5.446 -0.092 -14.165 1.00 86.19 85 LEU A C 1
ATOM 678 O O . LEU A 1 85 ? 4.615 -0.854 -14.648 1.00 86.19 85 LEU A O 1
ATOM 682 N N . GLU A 1 86 ? 6.601 0.185 -14.759 1.00 88.38 86 GLU A N 1
ATOM 683 C CA . GLU A 1 86 ? 7.053 -0.489 -15.975 1.00 88.38 86 GLU A CA 1
ATOM 684 C C . GLU A 1 86 ? 7.873 -1.728 -15.609 1.00 88.38 86 GLU A C 1
ATOM 686 O O . GLU A 1 86 ? 8.905 -1.646 -14.940 1.00 88.38 86 GLU A O 1
ATOM 691 N N . CYS A 1 87 ? 7.407 -2.891 -16.053 1.00 83.88 87 CYS A N 1
ATOM 692 C CA . CYS A 1 87 ? 8.097 -4.160 -15.916 1.00 83.88 87 CYS A CA 1
ATOM 693 C C . CYS A 1 87 ? 8.637 -4.588 -17.280 1.00 83.88 87 CYS A C 1
ATOM 695 O O . CYS A 1 87 ? 7.882 -4.752 -18.237 1.00 83.88 87 CYS A O 1
ATOM 697 N N . THR A 1 88 ? 9.950 -4.779 -17.374 1.00 81.88 88 THR A N 1
ATOM 698 C CA . THR A 1 88 ? 10.580 -5.359 -18.562 1.00 81.88 88 THR A CA 1
ATOM 699 C C . THR A 1 88 ? 10.665 -6.868 -18.388 1.00 81.88 88 THR A C 1
ATOM 701 O O . THR A 1 88 ? 11.328 -7.348 -17.470 1.00 81.88 88 THR A O 1
ATOM 704 N N . VAL A 1 89 ? 10.009 -7.612 -19.274 1.00 76.50 89 VAL A N 1
ATOM 705 C CA . VAL A 1 89 ? 10.078 -9.076 -19.346 1.00 76.50 89 VAL A CA 1
ATOM 706 C C . VAL A 1 89 ? 10.707 -9.493 -20.675 1.00 76.50 89 VAL A C 1
ATOM 708 O O . VAL A 1 89 ? 10.779 -8.701 -21.618 1.00 76.50 89 VAL A O 1
ATOM 711 N N . MET A 1 90 ? 11.196 -10.732 -20.778 1.00 68.00 90 MET A N 1
ATOM 712 C CA . MET A 1 90 ? 11.665 -11.246 -22.069 1.00 68.00 90 MET A CA 1
ATOM 713 C C . MET A 1 90 ? 10.488 -11.251 -23.056 1.00 68.00 90 MET A C 1
ATOM 715 O O . MET A 1 90 ? 9.527 -11.985 -22.853 1.00 68.00 90 MET A O 1
ATOM 719 N N . GLY A 1 91 ? 10.548 -10.396 -24.083 1.00 68.19 91 GLY A N 1
ATOM 720 C CA . GLY A 1 91 ? 9.470 -10.208 -25.064 1.00 68.19 91 GLY A CA 1
ATOM 721 C C . GLY A 1 91 ? 8.791 -8.831 -25.054 1.00 68.19 91 GLY A C 1
ATOM 722 O O . GLY A 1 91 ? 7.986 -8.573 -25.942 1.00 68.19 91 GLY A O 1
ATOM 723 N N . GLY A 1 92 ? 9.119 -7.930 -24.115 1.00 76.31 92 GLY A N 1
ATOM 724 C CA . GLY A 1 92 ? 8.625 -6.546 -24.131 1.00 76.31 92 GLY A CA 1
ATOM 725 C C . GLY A 1 92 ? 8.472 -5.898 -22.751 1.00 76.31 92 GLY A C 1
ATOM 726 O O . GLY A 1 92 ? 8.765 -6.499 -21.718 1.00 76.31 92 GLY A O 1
ATOM 727 N N . GLY A 1 93 ? 8.025 -4.640 -22.737 1.00 80.94 93 GLY A N 1
ATOM 728 C CA . GLY A 1 93 ? 7.664 -3.913 -21.517 1.00 80.94 93 GLY A CA 1
ATOM 729 C C . GLY A 1 93 ? 6.154 -3.924 -21.290 1.00 80.94 93 GLY A C 1
ATOM 730 O O . GLY A 1 93 ? 5.398 -3.662 -22.221 1.00 80.94 93 GLY A O 1
ATOM 731 N N . ILE A 1 94 ? 5.718 -4.200 -20.062 1.00 83.44 94 ILE A N 1
ATOM 732 C CA . ILE A 1 94 ? 4.322 -4.060 -19.629 1.00 83.44 94 ILE A CA 1
ATOM 733 C C . ILE A 1 94 ? 4.274 -2.989 -18.543 1.00 83.44 94 ILE A C 1
ATOM 735 O O . ILE A 1 94 ? 5.098 -3.000 -17.628 1.00 83.44 94 ILE A O 1
ATOM 739 N N . ALA A 1 95 ? 3.318 -2.068 -18.636 1.00 85.25 95 ALA A N 1
ATOM 740 C CA . ALA A 1 95 ? 3.109 -1.027 -17.639 1.00 85.25 95 ALA A CA 1
ATOM 741 C C . ALA A 1 95 ? 1.838 -1.299 -16.824 1.00 85.25 95 ALA A C 1
ATOM 743 O O . ALA A 1 95 ? 0.803 -1.665 -17.378 1.00 85.25 95 ALA A O 1
ATOM 744 N N . PHE A 1 96 ? 1.918 -1.092 -15.511 1.00 83.56 96 PHE A N 1
ATOM 745 C CA . PHE A 1 96 ? 0.812 -1.272 -14.575 1.00 83.56 96 PHE A CA 1
ATOM 746 C C . PHE A 1 96 ? 0.521 0.033 -13.838 1.00 83.56 96 PHE A C 1
ATOM 748 O O . PHE A 1 96 ? 1.434 0.685 -13.327 1.00 83.56 96 PHE A O 1
ATOM 755 N N . SER A 1 97 ? -0.761 0.384 -13.733 1.00 84.62 97 SER A N 1
ATOM 756 C CA . SER A 1 97 ? -1.218 1.416 -12.802 1.00 84.62 97 SER A CA 1
ATOM 757 C C . SER A 1 97 ? -1.236 0.839 -11.391 1.00 84.62 97 SER A C 1
ATOM 759 O O . SER A 1 97 ? -1.942 -0.138 -11.115 1.00 84.62 97 SER A O 1
ATOM 761 N N . CYS A 1 98 ? -0.464 1.446 -10.492 1.00 86.75 98 CYS A N 1
ATOM 762 C CA . CYS A 1 98 ? -0.268 0.936 -9.143 1.00 86.75 98 CYS A CA 1
ATOM 763 C C . CYS A 1 98 ? -0.477 2.012 -8.074 1.00 86.75 98 CYS A C 1
ATOM 765 O O . CYS A 1 98 ? -0.379 3.212 -8.339 1.00 86.75 98 CYS A O 1
ATOM 767 N N . LEU A 1 99 ? -0.705 1.566 -6.838 1.00 87.50 99 LEU A N 1
ATOM 768 C CA . LEU A 1 99 ? -0.630 2.413 -5.651 1.00 87.50 99 LEU A CA 1
ATOM 769 C C . LEU A 1 99 ? 0.603 2.054 -4.839 1.00 87.50 99 LEU A C 1
ATOM 771 O O . LEU A 1 99 ? 0.790 0.901 -4.460 1.00 87.50 99 LEU A O 1
ATOM 775 N N . LEU A 1 100 ? 1.410 3.062 -4.549 1.00 83.94 100 LEU A N 1
ATOM 776 C CA . LEU A 1 100 ? 2.469 3.011 -3.563 1.00 83.94 100 LEU A CA 1
ATOM 777 C C . LEU A 1 100 ? 1.880 3.424 -2.216 1.00 83.94 100 LEU A C 1
ATOM 779 O O . LEU A 1 100 ? 1.382 4.541 -2.088 1.00 83.94 100 LEU A O 1
ATOM 783 N N . CYS A 1 101 ? 1.926 2.537 -1.231 1.00 83.06 101 CYS A N 1
ATOM 784 C CA . CYS A 1 101 ? 1.547 2.846 0.138 1.00 83.06 101 CYS A CA 1
ATOM 785 C C . CYS A 1 101 ? 2.801 2.902 1.007 1.00 83.06 101 CYS A C 1
ATOM 787 O O . CYS A 1 101 ? 3.551 1.924 1.092 1.00 83.06 101 CYS A O 1
ATOM 789 N N . GLU A 1 102 ? 3.024 4.057 1.623 1.00 74.38 102 GLU A N 1
ATOM 790 C CA . GLU A 1 102 ? 4.046 4.240 2.641 1.00 74.38 102 GLU A CA 1
ATOM 791 C C . GLU A 1 102 ? 3.468 3.830 4.000 1.00 74.38 102 GLU A C 1
ATOM 793 O O . GLU A 1 102 ? 2.592 4.493 4.555 1.00 74.38 102 GLU A O 1
ATOM 798 N N . GLN A 1 103 ? 3.963 2.695 4.488 1.00 65.31 103 GLN A N 1
ATOM 799 C CA . GLN A 1 103 ? 3.960 2.259 5.886 1.00 65.31 103 GLN A CA 1
ATOM 800 C C . GLN A 1 103 ? 5.448 2.029 6.257 1.00 65.31 103 GLN A C 1
ATOM 802 O O . GLN A 1 103 ? 6.320 2.391 5.467 1.00 65.31 103 GLN A O 1
ATOM 807 N N . LEU A 1 104 ? 5.796 1.357 7.368 1.00 44.31 104 LEU A N 1
ATOM 808 C CA . LEU A 1 104 ? 7.192 0.939 7.663 1.00 44.31 104 LEU A CA 1
ATOM 809 C C . LEU A 1 104 ? 7.927 0.252 6.481 1.00 44.31 104 LEU A C 1
ATOM 811 O O . LEU A 1 104 ? 9.154 0.186 6.475 1.00 44.31 104 LEU A O 1
ATOM 815 N N . TYR A 1 105 ? 7.187 -0.242 5.481 1.00 55.09 105 TYR A N 1
ATOM 816 C CA . TYR A 1 105 ? 7.699 -0.748 4.213 1.00 55.09 105 TYR A CA 1
ATOM 817 C C . TYR A 1 105 ? 6.884 -0.194 3.039 1.00 55.09 105 TYR A C 1
ATOM 819 O O . TYR A 1 105 ? 5.675 0.015 3.149 1.00 55.09 105 TYR A O 1
ATOM 827 N N . ILE A 1 106 ? 7.546 -0.024 1.892 1.00 56.69 106 ILE A N 1
ATOM 828 C CA . ILE A 1 106 ? 6.918 0.356 0.627 1.00 56.69 106 ILE A CA 1
ATOM 829 C C . ILE A 1 106 ? 6.077 -0.815 0.106 1.00 56.69 106 ILE A C 1
ATOM 831 O O . ILE A 1 106 ? 6.615 -1.875 -0.215 1.00 56.69 106 ILE A O 1
ATOM 835 N N . LYS A 1 107 ? 4.762 -0.619 -0.015 1.00 68.06 107 LYS A N 1
ATOM 836 C CA . LYS A 1 107 ? 3.840 -1.609 -0.589 1.00 68.06 107 LYS A CA 1
ATOM 837 C C . LYS A 1 107 ? 3.332 -1.124 -1.938 1.00 68.06 107 LYS A C 1
ATOM 839 O O . LYS A 1 107 ? 2.852 -0.001 -2.039 1.00 68.06 107 LYS A O 1
ATOM 844 N N . ILE A 1 108 ? 3.407 -1.975 -2.958 1.00 68.88 108 ILE A N 1
ATOM 845 C CA . ILE A 1 108 ? 2.853 -1.682 -4.285 1.00 68.88 108 ILE A CA 1
ATOM 846 C C . ILE A 1 108 ? 1.630 -2.561 -4.520 1.00 68.88 108 ILE A C 1
ATOM 848 O O . ILE A 1 108 ? 1.759 -3.785 -4.558 1.00 68.88 108 ILE A O 1
ATOM 852 N N . PHE A 1 109 ? 0.478 -1.926 -4.706 1.00 73.38 109 PHE A N 1
ATOM 853 C CA . PHE A 1 109 ? -0.764 -2.557 -5.139 1.00 73.38 109 PHE A CA 1
ATOM 854 C C . PHE A 1 109 ? -0.881 -2.424 -6.651 1.00 73.38 109 PHE A C 1
ATOM 856 O O . PHE A 1 109 ? -0.902 -1.305 -7.158 1.00 73.38 109 PHE A O 1
ATOM 863 N N . CYS A 1 110 ? -0.978 -3.535 -7.375 1.00 67.94 110 CYS A N 1
ATOM 864 C CA . CYS A 1 110 ? -1.140 -3.521 -8.829 1.00 67.94 110 CYS A CA 1
ATOM 865 C C . CYS A 1 110 ? -2.587 -3.839 -9.206 1.00 67.94 110 CYS A C 1
ATOM 867 O O . CYS A 1 110 ? -3.177 -4.783 -8.674 1.00 67.94 110 CYS A O 1
ATOM 869 N N . HIS A 1 111 ? -3.143 -3.067 -10.139 1.00 61.09 111 HIS A N 1
ATOM 870 C CA . HIS A 1 111 ? -4.363 -3.448 -10.838 1.00 61.09 111 HIS A CA 1
ATOM 871 C C . HIS A 1 111 ? -3.974 -4.275 -12.068 1.00 61.09 111 HIS A C 1
ATOM 873 O O . HIS A 1 111 ? -3.249 -3.788 -12.936 1.00 61.09 111 HIS A O 1
ATOM 879 N N . PHE A 1 112 ? -4.421 -5.528 -12.125 1.00 57.84 112 PHE A N 1
ATOM 880 C CA . PHE A 1 112 ? -4.256 -6.379 -13.301 1.00 57.84 112 PHE A CA 1
ATOM 881 C C . PHE A 1 112 ? -5.591 -6.423 -14.037 1.00 57.84 112 PHE A C 1
ATOM 883 O O . PHE A 1 112 ? -6.566 -6.959 -13.515 1.00 57.84 112 PHE A O 1
ATOM 890 N N . GLN A 1 113 ? -5.638 -5.866 -15.245 1.00 45.53 113 GLN A N 1
ATOM 891 C CA . GLN A 1 113 ? -6.721 -6.163 -16.173 1.00 45.53 113 GLN A CA 1
ATOM 892 C C . GLN A 1 113 ? -6.375 -7.497 -16.833 1.00 45.53 113 GLN A C 1
ATOM 894 O O . GLN A 1 113 ? -5.564 -7.544 -17.755 1.00 45.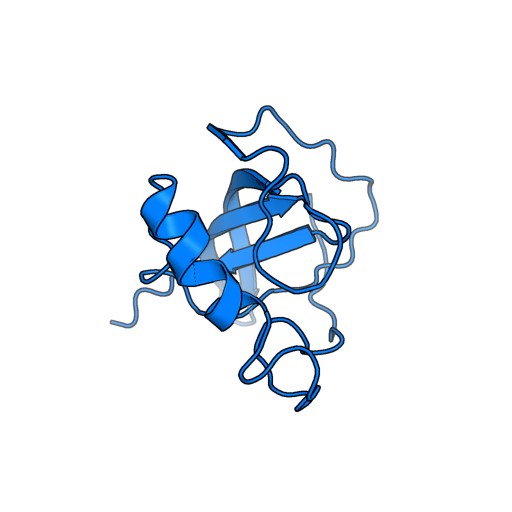53 113 GLN A O 1
ATOM 899 N N . CYS A 1 114 ? -6.914 -8.596 -16.306 1.00 36.19 114 CYS A N 1
ATOM 900 C CA . CYS A 1 114 ? -6.937 -9.840 -17.066 1.00 36.19 114 CYS A CA 1
ATOM 901 C C . CYS A 1 114 ? -7.929 -9.645 -18.219 1.00 36.19 114 CYS A C 1
ATOM 903 O O . CYS A 1 114 ? -9.099 -9.356 -17.963 1.00 36.19 114 CYS A O 1
ATOM 905 N N . GLY A 1 115 ? -7.432 -9.726 -19.455 1.00 32.97 115 GLY A N 1
ATOM 906 C CA . GLY A 1 115 ? -8.263 -9.878 -20.651 1.00 32.97 115 GLY A CA 1
ATOM 907 C C . GLY A 1 115 ? -8.846 -11.278 -20.756 1.00 32.97 115 GLY A C 1
ATOM 908 O O . GLY A 1 115 ? -8.244 -12.207 -20.167 1.00 32.97 115 GLY A O 1
#

Foldseek 3Di:
DDWDWDDDPCQQCCPVVDVQAHRHPLVLCQVVCVVVPHHLVQWDRFFTATDDPDDDDDDQAPDKDFQCDRHPDGGWIKGKHWDWDWDDDVPGIDIFTWIFIDDVGTGITTRDDDD

Organism: NCBI:txid28002

Secondary structure (DSSP, 8-state):
--EEEE----TTTTTT--TTSTT-HHHHHHHHHHHTT---TTS-S--BEEEESS-------SEEEEEE--SSSPPEEEEEEEEEEEEEETTEEEEEEEEEEESSSEEEEEP----